Protein AF-A0A7Y3G1S8-F1 (afdb_monomer_lite)

Radius of gyration: 15.8 Å; chains: 1; bounding box: 42×34×42 Å

Foldseek 3Di:
DLVVVLLVLLLVLCVQCLPVVSVVVVQFQPPPDAAAWDWRAHPVQLQVPDFSDSNRARTWTWYDLPPRIGTFWGKHFDNDAPDDHDCRVPPLWDWDKDAQFWAAVVVGDTQDGQDPVSDGDPRTDTDGIGTTMWIATNDPPQPRRGDDDDPVVSVVVSPVVSVD

Sequence (164 aa):
SRADHLYEETVAALAKFEDPAVAASHGYDVEGMFGNDFHAGNESLKDDGRILDPHNPETLVYAMAGDRPVLLGAMFEMDEIGQAGPAVGGPLTVWHAHDHICLSLTPVGIAGLQGPFGSCPAGAINIPITNEMFHVWVLPGLEDPFGDIDEDWLDEYLTDIATR

Secondary structure (DSSP, 8-state):
-HHHHHHHHHHHHHGGGGSHHHHHHTT---TT--SS-EEEE-TTTTTSS-SS-TTS-SEEEEEEETTEEEEEEEEEE-SSTTPPPP-TTGGGS--B--EEEEEEETTEEEEEEPPTTSPPPTTEEEEEEPPPEEEEE--TT-S-TTSPPPHHHHHHHHHHHHH-

Structure (mmCIF, N/CA/C/O backbone):
data_AF-A0A7Y3G1S8-F1
#
_entry.id   AF-A0A7Y3G1S8-F1
#
loop_
_atom_site.group_PDB
_atom_site.id
_atom_site.type_symbol
_atom_site.label_atom_id
_atom_site.label_alt_id
_atom_site.label_comp_id
_atom_site.label_asym_id
_atom_site.label_entity_id
_atom_site.label_seq_id
_atom_site.pdbx_PDB_ins_code
_atom_site.Cartn_x
_atom_site.Cartn_y
_atom_site.Cartn_z
_atom_site.occupancy
_atom_site.B_iso_or_equiv
_atom_site.auth_seq_id
_atom_site.auth_comp_id
_atom_site.auth_asym_id
_atom_site.auth_atom_id
_atom_site.pdbx_PDB_model_num
ATOM 1 N N . SER A 1 1 ? -15.508 14.795 1.868 1.00 87.19 1 SER A N 1
ATOM 2 C CA . SER A 1 1 ? -14.930 15.171 0.559 1.00 87.19 1 SER A CA 1
ATOM 3 C C . SER A 1 1 ? -14.835 13.910 -0.307 1.00 87.19 1 SER A C 1
ATOM 5 O O . SER A 1 1 ? -15.262 12.862 0.162 1.00 87.19 1 SER A O 1
ATOM 7 N N . ARG A 1 2 ? -14.350 13.960 -1.562 1.00 90.38 2 ARG A N 1
ATOM 8 C CA . ARG A 1 2 ? -14.078 12.710 -2.309 1.00 90.38 2 ARG A CA 1
ATOM 9 C C . ARG A 1 2 ? -12.897 11.933 -1.714 1.00 90.38 2 ARG A C 1
ATOM 11 O O . ARG A 1 2 ? -12.935 10.713 -1.733 1.00 90.38 2 ARG A O 1
ATOM 18 N N . ALA A 1 3 ? -11.910 12.639 -1.157 1.00 91.75 3 ALA A N 1
ATOM 19 C CA . ALA A 1 3 ? -10.807 12.029 -0.421 1.00 91.75 3 ALA A CA 1
ATOM 20 C C . ALA A 1 3 ? -11.330 11.312 0.834 1.00 91.75 3 ALA A C 1
ATOM 22 O O . ALA A 1 3 ? -11.058 10.137 1.015 1.00 91.75 3 ALA A O 1
ATOM 23 N N . ASP A 1 4 ? -12.181 11.970 1.630 1.00 93.06 4 ASP A N 1
ATOM 24 C CA . ASP A 1 4 ? -12.738 11.360 2.849 1.00 93.06 4 ASP A CA 1
ATOM 25 C C . ASP A 1 4 ? -13.557 10.104 2.517 1.00 93.06 4 ASP A C 1
ATOM 27 O O . ASP A 1 4 ? -13.440 9.104 3.209 1.00 93.06 4 ASP A O 1
ATOM 31 N N . HIS A 1 5 ? -14.335 10.122 1.425 1.00 94.81 5 HIS A N 1
ATOM 32 C CA . HIS A 1 5 ? -15.074 8.936 0.981 1.00 94.81 5 HIS A CA 1
ATOM 33 C C . HIS A 1 5 ? -14.134 7.791 0.592 1.00 94.81 5 HIS A C 1
ATOM 35 O O . HIS A 1 5 ? -14.362 6.660 1.001 1.00 94.81 5 HIS A O 1
ATOM 41 N N . LEU A 1 6 ? -13.076 8.081 -0.174 1.00 95.50 6 LEU A N 1
ATOM 42 C CA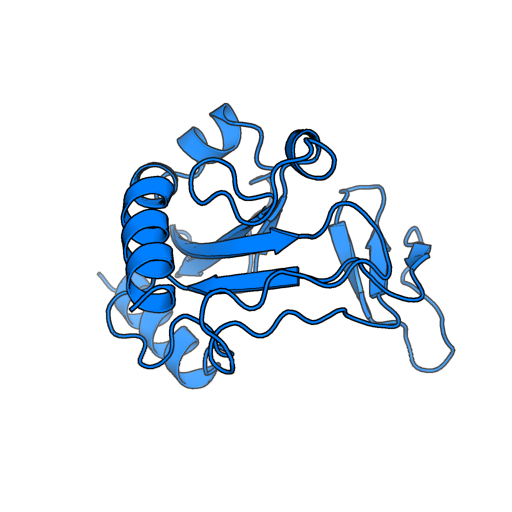 . LEU A 1 6 ? -12.059 7.092 -0.534 1.00 95.50 6 LEU A CA 1
ATOM 43 C C . LEU A 1 6 ? -11.403 6.488 0.715 1.00 95.50 6 LEU A C 1
ATOM 45 O O . LEU A 1 6 ? -11.266 5.272 0.804 1.00 95.50 6 LEU A O 1
ATOM 49 N N . TYR A 1 7 ? -11.034 7.323 1.686 1.00 96.44 7 TYR A N 1
ATOM 50 C CA . TYR A 1 7 ? -10.464 6.874 2.953 1.00 96.44 7 TYR A CA 1
ATOM 51 C C . TYR A 1 7 ? -11.438 5.985 3.736 1.00 96.44 7 TYR A C 1
ATOM 53 O O . TYR A 1 7 ? -11.087 4.867 4.095 1.00 96.44 7 TYR A O 1
ATOM 61 N N . GLU A 1 8 ? -12.674 6.442 3.956 1.00 97.31 8 GLU A N 1
ATOM 62 C CA . GLU A 1 8 ? -13.698 5.695 4.700 1.00 97.31 8 GLU A CA 1
ATOM 63 C C . GLU A 1 8 ? -14.012 4.339 4.048 1.00 97.31 8 GLU A C 1
ATOM 65 O O . GLU A 1 8 ? -14.133 3.324 4.737 1.00 97.31 8 GLU A O 1
ATOM 70 N N . GLU A 1 9 ? -14.111 4.312 2.718 1.00 98.06 9 GLU A N 1
ATOM 71 C CA . GLU A 1 9 ? -14.324 3.092 1.940 1.00 98.06 9 GLU A CA 1
ATOM 72 C C . GLU A 1 9 ? -13.124 2.143 2.043 1.00 98.06 9 GLU A C 1
ATOM 74 O O . GLU A 1 9 ? -13.312 0.944 2.243 1.00 98.06 9 GLU A O 1
ATOM 79 N N . THR A 1 10 ? -11.899 2.678 2.010 1.00 98.25 10 THR A N 1
ATOM 80 C CA . THR A 1 10 ? -10.666 1.897 2.190 1.00 98.25 10 THR A CA 1
ATOM 81 C C . THR A 1 10 ? -10.594 1.292 3.586 1.00 98.25 10 THR A C 1
ATOM 83 O O . THR A 1 10 ? -10.442 0.081 3.712 1.00 98.25 10 THR A O 1
ATOM 86 N N . VAL A 1 11 ? -10.816 2.077 4.642 1.00 98.50 11 VAL A N 1
ATOM 87 C CA . VAL A 1 11 ? -10.873 1.567 6.024 1.00 98.50 11 VAL A CA 1
ATOM 88 C C . VAL A 1 11 ? -11.879 0.415 6.140 1.00 98.50 11 VAL A C 1
ATOM 90 O O . VAL A 1 11 ? -11.562 -0.642 6.686 1.00 98.50 11 VAL A O 1
ATOM 93 N N . ALA A 1 12 ? -13.086 0.584 5.593 1.00 98.56 12 ALA A N 1
ATOM 94 C CA . ALA A 1 12 ? -14.126 -0.438 5.662 1.00 98.56 12 ALA A CA 1
ATOM 95 C C . ALA A 1 12 ? -13.783 -1.704 4.855 1.00 98.56 12 ALA A C 1
ATOM 97 O O . ALA A 1 12 ? -14.037 -2.819 5.318 1.00 98.56 12 ALA A O 1
ATOM 98 N N . ALA A 1 13 ? -13.226 -1.548 3.653 1.00 98.56 13 ALA A N 1
ATOM 99 C CA . ALA A 1 13 ? -12.895 -2.659 2.769 1.00 98.56 13 ALA A CA 1
ATOM 100 C C . ALA A 1 13 ? -11.701 -3.481 3.275 1.00 98.56 13 ALA A C 1
ATOM 102 O O . ALA A 1 13 ? -11.709 -4.714 3.159 1.00 98.56 13 ALA A O 1
ATOM 103 N N . LEU A 1 14 ? -10.711 -2.809 3.869 1.00 98.62 14 LEU A N 1
ATOM 104 C CA . LEU A 1 14 ? -9.475 -3.420 4.343 1.00 98.62 14 LEU A CA 1
ATOM 105 C C . LEU A 1 14 ? -9.602 -4.115 5.701 1.00 98.62 14 LEU A C 1
ATOM 107 O O . LEU A 1 14 ? -8.803 -4.999 5.984 1.00 98.62 14 LEU A O 1
ATOM 111 N N . ALA A 1 15 ? -10.617 -3.803 6.513 1.00 98.44 15 ALA A N 1
ATOM 112 C CA . ALA A 1 15 ? -10.766 -4.342 7.872 1.00 98.44 15 ALA A CA 1
ATOM 113 C C . ALA A 1 15 ? -10.663 -5.882 7.965 1.00 98.44 15 ALA A C 1
ATOM 115 O O . ALA A 1 15 ? -10.137 -6.429 8.929 1.00 98.44 15 ALA A O 1
ATOM 116 N N . LYS A 1 16 ? -11.131 -6.616 6.947 1.00 98.31 16 LYS A N 1
ATOM 117 C CA . LYS A 1 16 ? -11.028 -8.089 6.908 1.00 98.31 16 LYS A CA 1
ATOM 118 C C . LYS A 1 16 ? -9.591 -8.604 6.738 1.00 98.31 16 LYS A C 1
ATOM 120 O O . LYS A 1 16 ? -9.328 -9.757 7.059 1.00 98.31 16 LYS A O 1
ATOM 125 N N . PHE A 1 17 ? -8.697 -7.781 6.197 1.00 98.62 17 PHE A N 1
ATOM 126 C CA . PHE A 1 17 ? -7.302 -8.112 5.921 1.00 98.62 17 PHE A CA 1
ATOM 127 C C . PHE A 1 17 ? -6.374 -7.810 7.103 1.00 98.62 17 PHE A C 1
ATOM 129 O O . PHE A 1 17 ? -5.177 -8.067 7.009 1.00 98.62 17 PHE A O 1
ATOM 136 N N . GLU A 1 18 ? -6.904 -7.342 8.240 1.00 97.75 18 GLU A N 1
ATOM 137 C CA . GLU A 1 18 ? -6.159 -7.344 9.507 1.00 97.75 18 GLU A CA 1
ATOM 138 C C . GLU A 1 18 ? -5.640 -8.751 9.858 1.00 97.75 18 GLU A C 1
ATOM 140 O O . GLU A 1 18 ? -4.593 -8.878 10.484 1.00 97.75 18 GLU A O 1
ATOM 145 N N . ASP A 1 19 ? -6.340 -9.805 9.418 1.00 98.12 19 ASP A N 1
ATOM 146 C CA . ASP A 1 19 ? -5.855 -11.185 9.438 1.00 98.12 19 ASP A CA 1
ATOM 147 C C . ASP A 1 19 ? -5.137 -11.522 8.111 1.00 98.12 19 ASP A C 1
ATOM 149 O O . ASP A 1 19 ? -5.798 -11.673 7.073 1.00 98.12 19 ASP A O 1
ATOM 153 N N . PRO A 1 20 ? -3.801 -11.712 8.105 1.00 98.00 20 PRO A N 1
ATOM 154 C CA . PRO A 1 20 ? -3.069 -12.050 6.887 1.00 98.00 20 PRO A CA 1
ATOM 155 C C . PRO A 1 20 ? -3.481 -13.386 6.267 1.00 98.00 20 PRO A C 1
ATOM 157 O O . PRO A 1 20 ? -3.280 -13.584 5.072 1.00 98.00 20 PRO A O 1
ATOM 160 N N . ALA A 1 21 ? -4.091 -14.308 7.023 1.00 98.31 21 ALA A N 1
ATOM 161 C CA . ALA A 1 21 ? -4.623 -15.539 6.441 1.00 98.31 21 ALA A CA 1
ATOM 162 C C . ALA A 1 21 ? -5.817 -15.254 5.513 1.00 98.31 21 ALA A C 1
ATOM 164 O O . ALA A 1 21 ? -5.987 -15.928 4.492 1.00 98.31 21 ALA A O 1
ATOM 165 N N . VAL A 1 22 ? -6.619 -14.228 5.824 1.00 98.62 22 VAL A N 1
ATOM 166 C CA . VAL A 1 22 ? -7.687 -13.751 4.935 1.00 98.62 22 VAL A CA 1
ATOM 167 C C . VAL A 1 22 ? -7.072 -13.115 3.694 1.00 98.62 22 VAL A C 1
ATOM 169 O O . VAL A 1 22 ? -7.493 -13.449 2.587 1.00 98.62 22 VAL A O 1
ATOM 172 N N . ALA A 1 23 ? -6.042 -12.279 3.844 1.00 98.50 23 ALA A N 1
ATOM 173 C CA . ALA A 1 23 ? -5.325 -11.702 2.705 1.00 98.50 23 ALA A CA 1
ATOM 174 C C . ALA A 1 23 ? -4.733 -12.789 1.787 1.00 98.50 23 ALA A C 1
ATOM 176 O O . ALA A 1 23 ? -5.011 -12.801 0.587 1.00 98.50 23 ALA A O 1
ATOM 177 N N . ALA A 1 24 ? -4.049 -13.788 2.350 1.00 98.31 24 ALA A N 1
ATOM 178 C CA . ALA A 1 24 ? -3.533 -14.936 1.604 1.00 98.31 24 ALA A CA 1
ATOM 179 C C . ALA A 1 24 ? -4.637 -15.682 0.838 1.00 98.31 24 ALA A C 1
ATOM 181 O O . ALA A 1 24 ? -4.475 -16.034 -0.330 1.00 98.31 24 ALA A O 1
ATOM 182 N N . SER A 1 25 ? -5.803 -15.889 1.465 1.00 98.31 25 SER A N 1
ATOM 183 C CA . SER A 1 25 ? -6.948 -16.549 0.817 1.00 98.31 25 SER A CA 1
ATOM 184 C C . SER A 1 25 ? -7.545 -15.746 -0.348 1.00 98.31 25 SER A C 1
ATOM 186 O O . SER A 1 25 ? -8.231 -16.314 -1.198 1.00 98.31 25 SER A O 1
ATOM 188 N N . HIS A 1 26 ? -7.265 -14.442 -0.394 1.00 98.00 26 HIS A N 1
ATOM 189 C CA . HIS A 1 26 ? -7.628 -13.522 -1.469 1.00 98.00 26 HIS A CA 1
ATOM 190 C C . HIS A 1 26 ? -6.513 -13.333 -2.515 1.00 98.00 26 HIS A C 1
ATOM 192 O O . HIS A 1 26 ? -6.727 -12.613 -3.488 1.00 98.00 26 HIS A O 1
ATOM 198 N N . GLY A 1 27 ? -5.366 -14.007 -2.367 1.00 96.94 27 GLY A N 1
ATOM 199 C CA . GLY A 1 27 ? -4.282 -14.003 -3.354 1.00 96.94 27 GLY A CA 1
ATOM 200 C C . GLY A 1 27 ? -3.156 -13.002 -3.096 1.00 96.94 27 GLY A C 1
ATOM 201 O O . GLY A 1 27 ? -2.290 -12.867 -3.955 1.00 96.94 27 GLY A O 1
ATOM 202 N N . TYR A 1 28 ? -3.144 -12.324 -1.945 1.00 97.62 28 TYR A N 1
ATOM 203 C CA . TYR A 1 28 ? -2.019 -11.475 -1.545 1.00 97.62 28 TYR A CA 1
ATOM 204 C C . TYR A 1 28 ? -0.834 -12.323 -1.063 1.00 97.62 28 TYR A C 1
ATOM 206 O O . TYR A 1 28 ? -1.021 -13.262 -0.283 1.00 97.62 28 TYR A O 1
ATOM 214 N N . ASP A 1 29 ? 0.380 -11.980 -1.496 1.00 95.38 29 ASP A N 1
ATOM 215 C CA . ASP A 1 29 ? 1.610 -12.629 -1.032 1.00 95.38 29 ASP A CA 1
ATOM 216 C C . ASP A 1 29 ? 2.017 -12.097 0.347 1.00 95.38 29 ASP A C 1
ATOM 218 O O . ASP A 1 29 ? 2.592 -11.022 0.481 1.00 95.38 29 ASP A O 1
ATOM 222 N N . VAL A 1 30 ? 1.682 -12.851 1.392 1.00 95.81 30 VAL A N 1
ATOM 223 C CA . VAL A 1 30 ? 2.007 -12.519 2.790 1.00 95.81 30 VAL A CA 1
ATOM 224 C C . VAL A 1 30 ? 3.161 -13.362 3.341 1.00 95.81 30 VAL A C 1
ATOM 226 O O . VAL A 1 30 ? 3.438 -13.327 4.544 1.00 95.81 30 VAL A O 1
ATOM 229 N N . GLU A 1 31 ? 3.809 -14.179 2.504 1.00 92.06 31 GLU A N 1
ATOM 230 C CA . GLU A 1 31 ? 4.873 -15.063 2.966 1.00 92.06 31 GLU A CA 1
ATOM 231 C C . GLU A 1 31 ? 6.132 -14.276 3.341 1.00 92.06 31 GLU A C 1
ATOM 233 O O . GLU A 1 31 ? 6.557 -13.341 2.670 1.00 92.06 31 GLU A O 1
ATOM 238 N N . GLY A 1 32 ? 6.769 -14.682 4.440 1.00 89.31 32 GLY A N 1
ATOM 239 C CA . GLY A 1 32 ? 8.043 -14.101 4.853 1.00 89.31 32 GLY A CA 1
ATOM 240 C C . GLY A 1 32 ? 7.962 -12.663 5.362 1.00 89.31 32 GLY A C 1
ATOM 241 O O . GLY A 1 32 ? 9.009 -12.041 5.433 1.00 89.31 32 GLY A O 1
ATOM 242 N N . MET A 1 33 ? 6.783 -12.156 5.737 1.00 91.38 33 MET A N 1
ATOM 243 C CA . MET A 1 33 ? 6.585 -10.800 6.267 1.00 91.38 33 MET A CA 1
ATOM 244 C C . MET A 1 33 ? 7.604 -10.409 7.355 1.00 91.38 33 MET A C 1
ATOM 246 O O . MET A 1 33 ? 7.796 -11.128 8.340 1.00 91.38 33 MET A O 1
ATOM 250 N N . PHE A 1 34 ? 8.255 -9.254 7.177 1.00 89.12 34 PHE A N 1
ATOM 251 C CA . PHE A 1 34 ? 9.226 -8.676 8.111 1.00 89.12 34 PHE A CA 1
ATOM 252 C C . PHE A 1 34 ? 9.292 -7.148 7.972 1.00 89.12 34 PHE A C 1
ATOM 254 O O . PHE A 1 34 ? 8.925 -6.601 6.936 1.00 89.12 34 PHE A O 1
ATOM 261 N N . GLY A 1 35 ? 9.828 -6.464 8.988 1.00 90.38 35 GLY A N 1
ATOM 262 C CA . GLY A 1 35 ? 10.023 -5.009 8.951 1.00 90.38 35 GLY A CA 1
ATOM 263 C C . GLY A 1 35 ? 8.728 -4.218 9.142 1.00 90.38 35 GLY A C 1
ATOM 264 O O . GLY A 1 35 ? 7.753 -4.747 9.671 1.00 90.38 35 GLY A O 1
ATOM 265 N N . ASN A 1 36 ? 8.740 -2.945 8.753 1.00 91.44 36 ASN A N 1
ATOM 266 C CA . ASN A 1 36 ? 7.638 -1.994 8.932 1.00 91.44 36 ASN A CA 1
ATOM 267 C C . ASN A 1 36 ? 7.024 -1.495 7.608 1.00 91.44 36 ASN A C 1
ATOM 269 O O . ASN A 1 36 ? 6.209 -0.583 7.644 1.00 91.44 36 ASN A O 1
ATOM 273 N N . ASP A 1 37 ? 7.393 -2.099 6.474 1.00 88.38 37 ASP A N 1
ATOM 274 C CA . ASP A 1 37 ? 6.965 -1.682 5.130 1.00 88.38 37 ASP A CA 1
ATOM 275 C C . ASP A 1 37 ? 6.808 -2.882 4.167 1.00 88.38 37 ASP A C 1
ATOM 277 O O . ASP A 1 37 ? 7.317 -2.932 3.043 1.00 88.38 37 ASP A O 1
ATOM 281 N N . PHE A 1 38 ? 6.171 -3.948 4.648 1.00 92.00 38 PHE A N 1
ATOM 282 C CA . PHE A 1 38 ? 5.993 -5.165 3.867 1.00 92.00 38 PHE A CA 1
ATOM 283 C C . PHE A 1 38 ? 4.829 -5.023 2.882 1.00 92.00 38 PHE A C 1
ATOM 285 O O . PHE A 1 38 ? 3.662 -4.995 3.275 1.00 92.00 38 PHE A O 1
ATOM 292 N N . HIS A 1 39 ? 5.158 -5.001 1.595 1.00 93.00 39 HIS A N 1
ATOM 293 C CA . HIS A 1 39 ? 4.205 -4.913 0.496 1.00 93.00 39 HIS A CA 1
ATOM 294 C C . HIS A 1 39 ? 3.740 -6.308 0.061 1.00 93.00 39 HIS A C 1
ATOM 296 O O . HIS A 1 39 ? 4.424 -7.007 -0.688 1.00 93.00 39 HIS A O 1
ATOM 302 N N . ALA A 1 40 ? 2.558 -6.703 0.524 1.00 95.06 40 ALA A N 1
ATOM 303 C CA . ALA A 1 40 ? 1.892 -7.934 0.127 1.00 95.06 40 ALA A CA 1
ATOM 304 C C . ALA A 1 40 ? 1.117 -7.706 -1.177 1.00 95.06 40 ALA A C 1
ATOM 306 O O . ALA A 1 40 ? -0.043 -7.290 -1.157 1.00 95.06 40 ALA A O 1
ATOM 307 N N . GLY A 1 41 ? 1.774 -7.931 -2.315 1.00 94.06 41 GLY A N 1
ATOM 308 C CA . GLY A 1 41 ? 1.190 -7.727 -3.643 1.00 94.06 41 GLY A CA 1
ATOM 309 C C . GLY A 1 41 ? 0.226 -8.840 -4.065 1.00 94.06 41 GLY A C 1
ATOM 310 O O . GLY A 1 41 ? 0.354 -9.990 -3.640 1.00 94.06 41 GLY A O 1
ATOM 311 N N . ASN A 1 42 ? -0.723 -8.509 -4.940 1.00 95.25 42 ASN A N 1
ATOM 312 C CA . ASN A 1 42 ? -1.593 -9.462 -5.624 1.00 95.25 42 ASN A CA 1
ATOM 313 C C . ASN A 1 42 ? -1.470 -9.295 -7.143 1.00 95.25 42 ASN A C 1
ATOM 315 O O . ASN A 1 42 ? -2.124 -8.459 -7.763 1.00 95.25 42 ASN A O 1
ATOM 319 N N . GLU A 1 43 ? -0.652 -10.148 -7.760 1.00 89.56 43 GLU A N 1
ATOM 320 C CA . GLU A 1 43 ? -0.369 -10.103 -9.202 1.00 89.56 43 GLU A CA 1
ATOM 321 C C . GLU A 1 43 ? -1.620 -10.248 -10.082 1.00 89.56 43 GLU A C 1
ATOM 323 O O . GLU A 1 43 ? -1.614 -9.819 -11.230 1.00 89.56 43 GLU A O 1
ATOM 328 N N . SER A 1 44 ? -2.704 -10.845 -9.572 1.00 92.31 44 SER A N 1
ATOM 329 C CA . SER A 1 44 ? -3.940 -10.986 -10.353 1.00 92.31 44 SER A CA 1
ATOM 330 C C . SER A 1 44 ? -4.748 -9.692 -10.480 1.00 92.31 44 SER A C 1
ATOM 332 O O . SER A 1 44 ? -5.641 -9.642 -11.325 1.00 92.31 44 SER A O 1
ATOM 334 N N . LEU A 1 45 ? -4.440 -8.679 -9.661 1.00 94.94 45 LEU A N 1
ATOM 335 C CA . LEU A 1 45 ? -5.143 -7.394 -9.626 1.00 94.94 45 LEU A CA 1
ATOM 336 C C . LEU A 1 45 ? -4.414 -6.295 -10.414 1.00 94.94 45 LEU A C 1
ATOM 338 O O . LEU A 1 45 ? -5.070 -5.408 -10.937 1.00 94.94 45 LEU A O 1
ATOM 342 N N . LYS A 1 46 ? -3.090 -6.404 -10.596 1.00 87.94 46 LYS A N 1
ATOM 343 C CA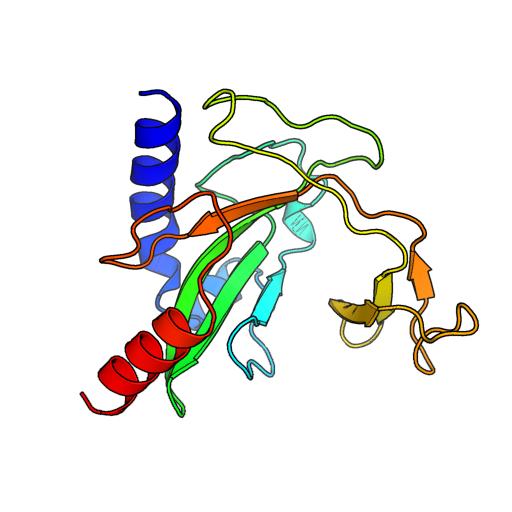 . LYS A 1 46 ? -2.248 -5.364 -11.225 1.00 87.94 46 LYS A CA 1
ATOM 344 C C . LYS A 1 46 ? -2.654 -4.923 -12.636 1.00 87.94 46 LYS A C 1
ATOM 346 O O . LYS A 1 46 ? -2.370 -3.796 -13.005 1.00 87.94 46 LYS A O 1
ATOM 351 N N . ASP A 1 47 ? -3.279 -5.810 -13.411 1.00 86.94 47 ASP A N 1
ATOM 352 C CA . ASP A 1 47 ? -3.710 -5.552 -14.795 1.00 86.94 47 ASP A CA 1
ATOM 353 C C . ASP A 1 47 ? -5.213 -5.853 -14.981 1.00 86.94 47 ASP A C 1
ATOM 355 O O . ASP A 1 47 ? -5.662 -6.295 -16.048 1.00 86.94 47 ASP A O 1
ATOM 359 N N . ASP A 1 48 ? -6.014 -5.718 -13.919 1.00 92.31 48 ASP A N 1
ATOM 360 C CA . ASP A 1 48 ? -7.422 -6.131 -13.924 1.00 92.31 48 ASP A CA 1
ATOM 361 C C . ASP A 1 48 ? -8.395 -5.054 -14.454 1.00 92.31 48 ASP A C 1
ATOM 363 O O . ASP A 1 48 ? -9.604 -5.308 -14.593 1.00 92.31 48 ASP A O 1
ATOM 367 N N . GLY A 1 49 ? -7.860 -3.872 -14.786 1.00 93.06 49 GLY A N 1
ATOM 368 C CA . GLY A 1 49 ? -8.576 -2.720 -15.325 1.00 93.06 49 GLY A CA 1
ATOM 369 C C . GLY A 1 49 ? -9.342 -1.899 -14.285 1.00 93.06 49 GLY A C 1
ATOM 370 O O . GLY A 1 49 ? -10.106 -1.000 -14.664 1.00 93.06 49 GLY A O 1
ATOM 371 N N . ARG A 1 50 ? -9.213 -2.212 -12.991 1.00 95.00 50 ARG A N 1
ATOM 372 C CA . ARG A 1 50 ? -9.765 -1.424 -11.889 1.00 95.00 50 ARG A CA 1
ATOM 373 C C . ARG A 1 50 ? -8.687 -0.475 -11.398 1.00 95.00 50 ARG A C 1
ATOM 375 O O . ARG A 1 50 ? -7.635 -0.883 -10.950 1.00 95.00 50 ARG A O 1
ATOM 382 N N . ILE A 1 51 ? -8.991 0.814 -11.437 1.00 94.06 51 ILE A N 1
ATOM 383 C CA . ILE A 1 51 ? -8.098 1.839 -10.906 1.00 94.06 51 ILE A CA 1
ATOM 384 C C . ILE A 1 51 ? -8.705 2.382 -9.625 1.00 94.06 51 ILE A C 1
ATOM 386 O O . ILE A 1 51 ? -9.841 2.869 -9.650 1.00 94.06 51 ILE A O 1
ATOM 390 N N . LEU A 1 52 ? -7.918 2.363 -8.545 1.00 94.69 52 LEU A N 1
ATOM 391 C CA . LEU A 1 52 ? -8.297 2.919 -7.246 1.00 94.69 52 LEU A CA 1
ATOM 392 C C . LEU A 1 52 ? -9.604 2.295 -6.716 1.00 94.69 52 LEU A C 1
ATOM 394 O O . LEU A 1 52 ? -10.547 3.016 -6.387 1.00 94.69 52 LEU A O 1
ATOM 398 N N . ASP A 1 53 ? -9.676 0.958 -6.687 1.00 97.06 53 ASP A N 1
ATOM 399 C CA . ASP A 1 53 ? -10.792 0.191 -6.112 1.00 97.06 53 ASP A CA 1
ATOM 400 C C . ASP A 1 53 ? -10.451 -0.283 -4.687 1.00 97.06 53 ASP A C 1
ATOM 402 O O . ASP A 1 53 ? -9.745 -1.282 -4.529 1.00 97.06 53 ASP A O 1
ATOM 406 N N . PRO A 1 54 ? -10.988 0.354 -3.628 1.00 97.50 54 PRO A N 1
ATOM 407 C CA . PRO A 1 54 ? -10.690 -0.026 -2.247 1.00 97.50 54 PRO A CA 1
ATOM 408 C C . PRO A 1 54 ? -11.036 -1.475 -1.887 1.00 97.50 54 PRO A C 1
ATOM 410 O O . PRO A 1 54 ? -10.509 -2.010 -0.913 1.00 97.50 54 PRO A O 1
ATOM 413 N N . HIS A 1 55 ? -11.925 -2.126 -2.644 1.00 97.81 55 HIS A N 1
ATOM 414 C CA . HIS A 1 55 ? -12.304 -3.516 -2.401 1.00 97.81 55 HIS A CA 1
ATOM 415 C C . HIS A 1 55 ? -11.315 -4.537 -2.965 1.00 97.81 55 HIS A C 1
ATOM 417 O O . HIS A 1 55 ? -11.346 -5.693 -2.523 1.00 97.81 55 HIS A O 1
ATOM 423 N N . ASN A 1 56 ? -10.471 -4.127 -3.912 1.00 97.06 56 ASN A N 1
ATOM 424 C CA . ASN A 1 56 ? -9.494 -4.971 -4.591 1.00 97.06 56 ASN A CA 1
ATOM 425 C C . ASN A 1 56 ? -8.193 -4.182 -4.836 1.00 97.06 56 ASN A C 1
ATOM 427 O O . ASN A 1 56 ? -7.818 -4.025 -5.990 1.00 97.06 56 ASN A O 1
ATOM 431 N N . PRO A 1 57 ? -7.513 -3.666 -3.795 1.00 97.75 57 PRO A N 1
ATOM 432 C CA . PRO A 1 57 ? -6.246 -2.970 -3.998 1.00 97.75 57 PRO A CA 1
ATOM 433 C C . PRO A 1 57 ? -5.183 -3.927 -4.539 1.00 97.75 57 PRO A C 1
ATOM 435 O O . PRO A 1 57 ? -5.145 -5.096 -4.138 1.00 97.75 57 PRO A O 1
ATOM 438 N N . GLU A 1 58 ? -4.277 -3.420 -5.370 1.00 96.94 58 GLU A N 1
ATOM 439 C CA . GLU A 1 58 ? -3.204 -4.219 -5.970 1.00 96.94 58 GLU A CA 1
ATOM 440 C C . GLU A 1 58 ? -2.224 -4.733 -4.908 1.00 96.94 58 GLU A C 1
ATOM 442 O O . GLU A 1 58 ? -1.739 -5.864 -5.004 1.00 96.94 58 GLU A O 1
ATOM 447 N N . THR A 1 59 ? -1.987 -3.944 -3.855 1.00 97.00 59 THR A N 1
ATOM 448 C CA . THR A 1 59 ? -1.057 -4.287 -2.778 1.00 97.00 59 THR A CA 1
ATOM 449 C C . THR A 1 59 ? -1.600 -3.879 -1.406 1.00 97.00 59 THR A C 1
ATOM 451 O O . THR A 1 59 ? -2.089 -2.767 -1.209 1.00 97.00 59 THR A O 1
ATOM 454 N N . LEU A 1 60 ? -1.486 -4.777 -0.425 1.00 98.56 60 LEU A N 1
ATOM 455 C CA . LEU A 1 60 ? -1.677 -4.466 0.996 1.00 98.56 60 LEU A CA 1
ATOM 456 C C . LEU A 1 60 ? -0.322 -4.169 1.636 1.00 98.56 60 LEU A C 1
ATOM 458 O O . LEU A 1 60 ? 0.664 -4.823 1.305 1.00 98.56 60 LEU A O 1
ATOM 462 N N . VAL A 1 61 ? -0.270 -3.235 2.584 1.00 97.62 61 VAL A N 1
ATOM 463 C CA . VAL A 1 61 ? 0.978 -2.889 3.280 1.00 97.62 61 VAL A CA 1
ATOM 464 C C . VAL A 1 61 ? 0.872 -3.259 4.753 1.00 97.62 61 VAL A C 1
ATOM 466 O O . VAL A 1 61 ? -0.066 -2.846 5.439 1.00 97.62 61 VAL A O 1
ATOM 469 N N . TYR A 1 62 ? 1.835 -4.036 5.241 1.00 97.88 62 TYR A N 1
ATOM 470 C CA . TYR A 1 62 ? 1.907 -4.511 6.619 1.00 97.88 62 TYR A CA 1
ATOM 471 C C . TYR A 1 62 ? 3.207 -4.094 7.308 1.00 97.88 62 TYR A C 1
ATOM 473 O O . TYR A 1 62 ? 4.257 -3.975 6.684 1.00 97.88 62 TYR A O 1
ATOM 481 N N . ALA A 1 63 ? 3.154 -3.990 8.631 1.00 96.44 63 ALA A N 1
ATOM 482 C CA . ALA A 1 63 ? 4.321 -3.951 9.502 1.00 96.44 63 ALA A CA 1
ATOM 483 C C . ALA A 1 63 ? 4.287 -5.091 10.518 1.00 96.44 63 ALA A C 1
ATOM 485 O O . ALA A 1 63 ? 3.227 -5.609 10.859 1.00 96.44 63 ALA A O 1
ATOM 486 N N . MET A 1 64 ? 5.447 -5.427 11.072 1.00 96.06 64 MET A N 1
ATOM 487 C CA . MET A 1 64 ? 5.587 -6.363 12.180 1.00 96.06 64 MET A CA 1
ATOM 488 C C . MET A 1 64 ? 5.794 -5.610 13.499 1.00 96.06 64 MET A C 1
ATOM 490 O O . MET A 1 64 ? 6.879 -5.107 13.786 1.00 96.06 64 MET A O 1
ATOM 494 N N . ALA A 1 65 ? 4.765 -5.586 14.347 1.00 95.94 65 ALA A N 1
ATOM 495 C CA . ALA A 1 65 ? 4.857 -5.170 15.745 1.00 95.94 65 ALA A CA 1
ATOM 496 C C . ALA A 1 65 ? 5.344 -6.354 16.602 1.00 95.94 65 ALA A C 1
ATOM 498 O O . ALA A 1 65 ? 4.559 -7.094 17.203 1.00 95.94 65 ALA A O 1
ATOM 499 N N . GLY A 1 66 ? 6.661 -6.576 16.619 1.00 91.75 66 GLY A N 1
ATOM 500 C CA . GLY A 1 66 ? 7.244 -7.798 17.176 1.00 91.75 66 GLY A CA 1
ATOM 501 C C . GLY A 1 66 ? 6.985 -8.990 16.253 1.00 91.75 66 GLY A C 1
ATOM 502 O O . GLY A 1 66 ? 7.470 -9.011 15.127 1.00 91.75 66 GLY A O 1
ATOM 503 N N . ASP A 1 67 ? 6.230 -9.985 16.718 1.00 91.50 67 ASP A N 1
ATOM 504 C CA . ASP A 1 67 ? 5.778 -11.133 15.917 1.00 91.50 67 ASP A CA 1
ATOM 505 C C . ASP A 1 67 ? 4.343 -10.974 15.387 1.00 91.50 67 ASP A C 1
ATOM 507 O O . ASP A 1 67 ? 3.819 -11.881 14.735 1.00 91.50 67 ASP A O 1
ATOM 511 N N . ARG A 1 68 ? 3.708 -9.822 15.641 1.00 94.56 68 ARG A N 1
ATOM 512 C CA . ARG A 1 68 ? 2.338 -9.540 15.215 1.00 94.56 68 ARG A CA 1
ATOM 513 C C . ARG A 1 68 ? 2.303 -8.693 13.943 1.00 94.56 68 ARG A C 1
ATOM 515 O O . ARG A 1 68 ? 2.819 -7.577 13.967 1.00 94.56 68 ARG A O 1
ATOM 522 N N . PRO A 1 69 ? 1.657 -9.171 12.871 1.00 96.94 69 PRO A N 1
ATOM 523 C CA . PRO A 1 69 ? 1.401 -8.362 11.691 1.00 96.94 69 PRO A CA 1
ATOM 524 C C . PRO A 1 69 ? 0.354 -7.283 11.999 1.00 96.94 69 PRO A C 1
ATOM 526 O O . PRO A 1 69 ? -0.636 -7.537 12.686 1.00 96.94 69 PRO A O 1
ATOM 529 N N . VAL A 1 70 ? 0.576 -6.081 11.480 1.00 98.12 70 VAL A N 1
ATOM 530 C CA . VAL A 1 70 ? -0.302 -4.912 11.587 1.00 98.12 70 VAL A CA 1
ATOM 531 C C . VAL A 1 70 ? -0.553 -4.400 10.177 1.00 98.12 70 VAL A C 1
ATOM 533 O O . VAL A 1 70 ? 0.396 -4.080 9.466 1.00 98.12 70 VAL A O 1
ATOM 536 N N . LEU A 1 71 ? -1.819 -4.330 9.766 1.00 98.56 71 LEU A N 1
ATOM 537 C CA . LEU A 1 71 ? -2.197 -3.756 8.477 1.00 98.56 71 LEU A CA 1
ATOM 538 C C . LEU A 1 71 ? -2.072 -2.229 8.543 1.00 98.56 71 LEU A C 1
ATOM 540 O O . LEU A 1 71 ? -2.763 -1.586 9.332 1.00 98.56 71 LEU A O 1
ATOM 544 N N . LEU A 1 72 ? -1.199 -1.659 7.715 1.00 98.44 72 LEU A N 1
ATOM 545 C CA . LEU A 1 72 ? -0.980 -0.214 7.645 1.00 98.44 72 LEU A CA 1
ATOM 546 C C . LEU A 1 72 ? -1.945 0.461 6.673 1.00 98.44 72 LEU A C 1
ATOM 548 O O . LEU A 1 72 ? -2.415 1.569 6.929 1.00 98.44 72 LEU A O 1
ATOM 552 N N . GLY A 1 73 ? -2.236 -0.192 5.549 1.00 98.38 73 GLY A N 1
ATOM 553 C CA . GLY A 1 73 ? -2.997 0.405 4.459 1.00 98.38 73 GLY A CA 1
ATOM 554 C C .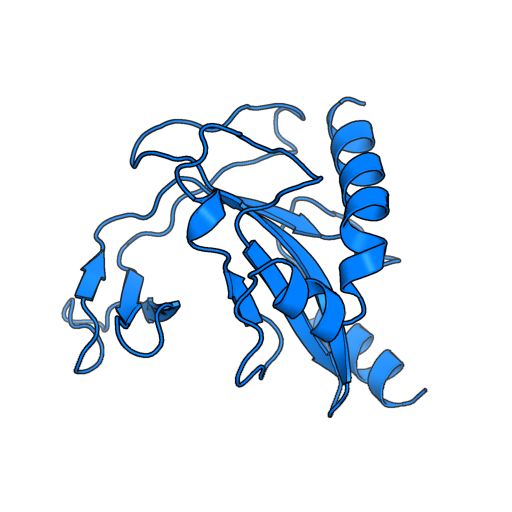 GLY A 1 73 ? -2.962 -0.419 3.183 1.00 98.38 73 GLY A C 1
ATOM 555 O O . GLY A 1 73 ? -2.687 -1.622 3.199 1.00 98.38 73 GLY A O 1
ATOM 556 N N . ALA A 1 74 ? -3.246 0.258 2.079 1.00 98.31 74 ALA A N 1
ATOM 557 C CA . ALA A 1 74 ? -3.140 -0.286 0.736 1.00 98.31 74 ALA A CA 1
ATOM 558 C C . ALA A 1 74 ? -2.361 0.664 -0.173 1.00 98.31 74 ALA A C 1
ATOM 560 O O . ALA A 1 74 ? -2.407 1.885 -0.003 1.00 98.31 74 ALA A O 1
ATOM 561 N N . MET A 1 75 ? -1.696 0.075 -1.158 1.00 96.31 75 MET A N 1
ATOM 562 C CA . MET A 1 75 ? -1.118 0.767 -2.296 1.00 96.31 75 MET A CA 1
ATOM 563 C C . MET A 1 75 ? -1.924 0.390 -3.537 1.00 96.31 75 MET A C 1
ATOM 565 O O . MET A 1 75 ? -2.108 -0.793 -3.834 1.00 96.31 75 MET A O 1
ATOM 569 N N . PHE A 1 76 ? -2.400 1.413 -4.237 1.00 95.81 76 PHE A N 1
ATOM 570 C CA . PHE A 1 76 ? -3.037 1.290 -5.538 1.00 95.81 76 PHE A CA 1
ATOM 571 C C . PHE A 1 76 ? -2.014 1.572 -6.625 1.00 95.81 76 PHE A C 1
ATOM 573 O O . PHE A 1 76 ? -1.203 2.484 -6.466 1.00 95.81 76 PHE A O 1
ATOM 580 N N . GLU A 1 77 ? -2.072 0.840 -7.727 1.00 93.38 77 GLU A N 1
ATOM 581 C CA . GLU A 1 77 ? -1.145 0.983 -8.850 1.00 93.38 77 GLU A CA 1
ATOM 582 C C . GLU A 1 77 ? -1.922 1.215 -10.150 1.00 93.38 77 GLU A C 1
ATOM 584 O O . GLU A 1 77 ? -3.033 0.727 -10.336 1.00 93.38 77 GLU A O 1
ATOM 589 N N . MET A 1 78 ? -1.356 2.005 -11.058 1.00 94.62 78 MET A N 1
ATOM 590 C CA . MET A 1 78 ? -1.879 2.125 -12.418 1.00 94.62 78 MET A CA 1
ATOM 591 C C . MET A 1 78 ? -1.493 0.895 -13.246 1.00 94.62 78 MET A C 1
ATOM 593 O O . MET A 1 78 ? -0.375 0.416 -13.104 1.00 94.62 78 MET A O 1
ATOM 597 N N . ASP A 1 79 ? -2.344 0.460 -14.178 1.00 89.19 79 ASP A N 1
ATOM 598 C CA . ASP A 1 79 ? -2.060 -0.689 -15.064 1.00 89.19 79 ASP A CA 1
ATOM 599 C C . ASP A 1 79 ? -0.808 -0.477 -15.943 1.00 89.19 79 ASP A C 1
ATOM 601 O O . ASP A 1 79 ? -0.027 -1.394 -16.198 1.00 89.19 79 ASP A O 1
ATOM 605 N N . GLU A 1 80 ? -0.576 0.755 -16.418 1.00 86.56 80 GLU A N 1
ATOM 606 C CA . GLU A 1 80 ? 0.495 1.047 -17.379 1.00 86.56 80 GLU A CA 1
ATOM 607 C C . GLU A 1 80 ? 1.488 2.122 -16.907 1.00 86.56 80 GLU A C 1
ATOM 609 O O . GLU A 1 80 ? 1.133 3.177 -16.371 1.00 86.56 80 GLU A O 1
ATOM 614 N N . ILE A 1 81 ? 2.772 1.905 -17.218 1.00 85.50 81 ILE A N 1
ATOM 615 C CA . ILE A 1 81 ? 3.827 2.910 -17.042 1.00 85.50 81 ILE A CA 1
ATOM 616 C C . ILE A 1 81 ? 3.499 4.166 -17.861 1.00 85.50 81 ILE A C 1
ATOM 618 O O . ILE A 1 81 ? 3.294 4.111 -19.074 1.00 85.50 81 ILE A O 1
ATOM 622 N N . GLY A 1 82 ? 3.541 5.326 -17.202 1.00 84.06 82 GLY A N 1
ATOM 623 C CA . GLY A 1 82 ? 3.265 6.626 -17.819 1.00 84.06 82 GLY A CA 1
ATOM 624 C C . GLY A 1 82 ? 1.777 6.975 -17.909 1.00 84.06 82 GLY A C 1
ATOM 625 O O . GLY A 1 82 ? 1.442 8.051 -18.413 1.00 84.06 82 GLY A O 1
ATOM 626 N N . GLN A 1 83 ? 0.890 6.108 -17.415 1.00 89.75 83 GLN A N 1
ATOM 627 C CA . GLN A 1 83 ? -0.510 6.443 -17.204 1.00 89.75 83 GLN A CA 1
ATOM 628 C C . GLN A 1 83 ? -0.657 7.241 -15.905 1.00 89.75 83 GLN A C 1
ATOM 630 O O . GLN A 1 83 ? -0.246 6.787 -14.843 1.00 89.75 83 GLN A O 1
ATOM 635 N N . ALA A 1 84 ? -1.264 8.425 -16.000 1.00 90.25 84 ALA A N 1
ATOM 636 C CA . ALA A 1 84 ? -1.509 9.270 -14.838 1.00 90.25 84 ALA A CA 1
ATOM 637 C C . ALA A 1 84 ? -2.714 8.769 -14.031 1.00 90.25 84 ALA A C 1
ATOM 639 O O . ALA A 1 84 ? -3.789 8.527 -14.598 1.00 90.25 84 ALA A O 1
ATOM 640 N N . GLY A 1 85 ? -2.553 8.687 -12.715 1.00 90.56 85 GLY A N 1
ATOM 641 C CA . GLY A 1 85 ? -3.624 8.327 -11.801 1.00 90.56 85 GLY A CA 1
ATOM 642 C C . GLY A 1 85 ? -4.670 9.433 -11.600 1.00 90.56 85 GLY A C 1
ATOM 643 O O . GLY A 1 85 ? -4.419 10.625 -11.827 1.00 90.56 85 GLY A O 1
ATOM 644 N N . PRO A 1 86 ? -5.902 9.075 -11.195 1.00 91.44 86 PRO A N 1
ATOM 645 C CA . PRO A 1 86 ? -6.975 10.039 -10.997 1.00 91.44 86 PRO A CA 1
ATOM 646 C C . PRO A 1 86 ? -6.738 10.928 -9.763 1.00 91.44 86 PRO A C 1
ATOM 648 O O . PRO A 1 86 ? -6.551 10.448 -8.647 1.00 91.44 86 PRO A O 1
ATOM 651 N N . ALA A 1 87 ? -6.874 12.246 -9.930 1.00 87.31 87 ALA A N 1
ATOM 652 C CA . ALA A 1 87 ? -6.767 13.230 -8.844 1.00 87.31 87 ALA A CA 1
ATOM 653 C C . ALA A 1 87 ? -8.064 13.336 -8.005 1.00 87.31 87 ALA A C 1
ATOM 655 O O . ALA A 1 87 ? -8.702 14.393 -7.945 1.00 87.31 87 ALA A O 1
ATOM 656 N N . VAL A 1 88 ? -8.507 12.230 -7.396 1.00 83.88 88 VAL A N 1
ATOM 657 C CA . VAL A 1 88 ? -9.827 12.107 -6.740 1.00 83.88 88 VAL A CA 1
ATOM 658 C C . VAL A 1 88 ? -10.008 13.076 -5.562 1.00 83.88 88 VAL A C 1
ATOM 660 O O . VAL A 1 88 ? -11.099 13.626 -5.390 1.00 83.88 88 VAL A O 1
ATOM 663 N N . GLY A 1 89 ? -8.949 13.344 -4.799 1.00 81.12 89 GLY A N 1
ATOM 664 C CA . GLY A 1 89 ? -8.895 14.317 -3.703 1.00 81.12 89 GLY A CA 1
ATOM 665 C C . GLY A 1 89 ? -8.145 15.607 -4.041 1.00 81.12 89 GLY A C 1
ATOM 666 O O . GLY A 1 89 ? -7.829 16.387 -3.142 1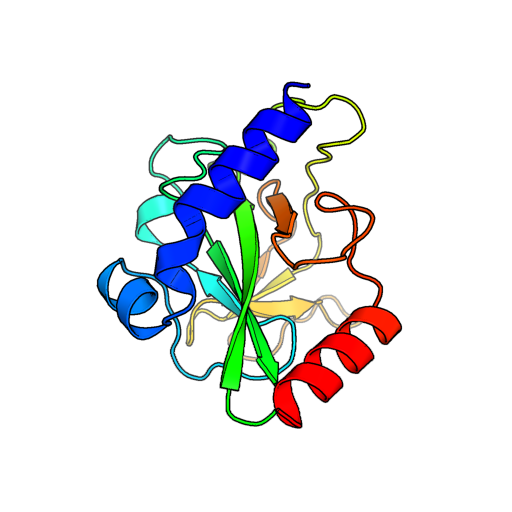.00 81.12 89 GLY A O 1
ATOM 667 N N . GLY A 1 90 ? -7.852 15.856 -5.321 1.00 82.88 90 GLY A N 1
ATOM 668 C CA . GLY A 1 90 ? -7.018 16.981 -5.738 1.00 82.88 90 GLY A CA 1
ATOM 669 C C . GLY A 1 90 ? -5.597 16.862 -5.164 1.00 82.88 90 GLY A C 1
ATOM 670 O O . GLY A 1 90 ? -5.000 15.799 -5.296 1.00 82.88 90 GLY A O 1
ATOM 671 N N . PRO A 1 91 ? -5.041 17.910 -4.527 1.00 79.56 91 PRO A N 1
ATOM 672 C CA . PRO A 1 91 ? -3.659 17.898 -4.039 1.00 79.56 91 PRO A CA 1
ATOM 673 C C . PRO A 1 91 ? -3.412 16.942 -2.864 1.00 79.56 91 PRO A C 1
ATOM 675 O O . PRO A 1 91 ? -2.263 16.770 -2.486 1.00 79.56 91 PRO A O 1
ATOM 678 N N . LEU A 1 92 ? -4.462 16.358 -2.276 1.00 76.69 92 LEU A N 1
ATOM 679 C CA . LEU A 1 92 ? -4.338 15.389 -1.184 1.00 76.69 92 LEU A CA 1
ATOM 680 C C . LEU A 1 92 ? -4.068 13.967 -1.685 1.00 76.69 92 LEU A C 1
ATOM 682 O O . LEU A 1 92 ? -3.528 13.164 -0.949 1.00 76.69 92 LEU A O 1
ATOM 686 N N . THR A 1 93 ? -4.458 13.634 -2.918 1.00 77.75 93 THR A N 1
ATOM 687 C CA . THR A 1 93 ? -4.318 12.276 -3.468 1.00 77.75 93 THR A CA 1
ATOM 688 C C . THR A 1 93 ? -3.269 12.299 -4.573 1.00 77.75 93 THR A C 1
ATOM 690 O O . THR A 1 93 ? -3.613 12.469 -5.749 1.00 77.75 93 THR A O 1
ATOM 693 N N . VAL A 1 94 ? -1.994 12.247 -4.185 1.00 83.12 94 VAL A N 1
ATOM 694 C CA . VAL A 1 94 ? -0.863 12.398 -5.107 1.00 83.12 94 VAL A CA 1
ATOM 695 C C . VAL A 1 94 ? -0.324 11.030 -5.501 1.00 83.12 94 VAL A C 1
ATOM 697 O O . VAL A 1 94 ? 0.296 10.331 -4.705 1.00 83.12 94 VAL A O 1
ATOM 700 N N . TRP A 1 95 ? -0.540 10.681 -6.763 1.00 90.31 95 TRP A N 1
ATOM 701 C CA . TRP A 1 95 ? 0.107 9.546 -7.402 1.00 90.31 95 TRP A CA 1
ATOM 702 C C . TRP A 1 95 ? 1.578 9.862 -7.669 1.00 90.31 95 TRP A C 1
ATOM 704 O O . TRP A 1 95 ? 1.926 10.997 -8.012 1.00 90.31 95 TRP A O 1
ATOM 714 N N . HIS A 1 96 ? 2.444 8.868 -7.515 1.00 88.88 96 HIS A N 1
ATOM 715 C CA . HIS A 1 96 ? 3.872 9.007 -7.772 1.00 88.88 96 HIS A CA 1
ATOM 716 C C . HIS A 1 96 ? 4.441 7.722 -8.370 1.00 88.88 96 HIS A C 1
ATOM 718 O O . HIS A 1 96 ? 3.888 6.652 -8.182 1.00 88.88 96 HIS A O 1
ATOM 724 N N . ALA A 1 97 ? 5.549 7.808 -9.095 1.00 85.44 97 ALA A N 1
ATOM 725 C CA . ALA A 1 97 ? 6.275 6.638 -9.579 1.00 85.44 97 ALA A CA 1
ATOM 726 C C . ALA A 1 97 ? 7.684 6.659 -8.994 1.00 85.44 97 ALA A C 1
ATOM 728 O O . ALA A 1 97 ? 8.268 7.731 -8.816 1.00 85.44 97 ALA A O 1
ATOM 729 N N . HIS A 1 98 ? 8.232 5.488 -8.695 1.00 81.88 98 HIS A N 1
ATOM 730 C CA . HIS A 1 98 ? 9.619 5.368 -8.264 1.00 81.88 98 HIS A CA 1
ATOM 731 C C . HIS A 1 98 ? 10.499 5.139 -9.481 1.00 81.88 98 HIS A C 1
ATOM 733 O O . HIS A 1 98 ? 10.133 4.417 -10.412 1.00 81.88 98 HIS A O 1
ATOM 739 N N . ASP A 1 99 ? 11.672 5.754 -9.478 1.00 77.12 99 ASP A N 1
ATOM 740 C CA . ASP A 1 99 ? 12.696 5.519 -10.479 1.00 77.12 99 ASP A CA 1
ATOM 741 C C . ASP A 1 99 ? 13.766 4.557 -9.945 1.00 77.12 99 ASP A C 1
ATOM 743 O O . ASP A 1 99 ? 13.935 4.369 -8.740 1.00 77.12 99 ASP A O 1
ATOM 747 N N . HIS A 1 100 ? 14.482 3.903 -10.862 1.00 67.69 100 HIS A N 1
ATOM 748 C CA . HIS A 1 100 ? 15.661 3.091 -10.531 1.00 67.69 100 HIS A CA 1
ATOM 749 C C . HIS A 1 100 ? 15.406 1.964 -9.505 1.00 67.69 100 HIS A C 1
ATOM 751 O O . HIS A 1 100 ? 16.281 1.638 -8.693 1.00 67.69 100 HIS A O 1
ATOM 757 N N . ILE A 1 101 ? 14.222 1.344 -9.555 1.00 75.81 101 ILE A N 1
ATOM 758 C CA . ILE A 1 101 ? 13.877 0.197 -8.712 1.00 75.81 101 ILE A CA 1
ATOM 759 C C . ILE A 1 101 ? 14.491 -1.084 -9.270 1.00 75.81 101 ILE A C 1
ATOM 761 O O . ILE A 1 101 ? 14.485 -1.353 -10.470 1.00 75.81 101 ILE A O 1
ATOM 765 N N . CYS A 1 102 ? 14.978 -1.926 -8.370 1.00 77.00 102 CYS A N 1
ATOM 766 C CA . CYS A 1 102 ? 15.382 -3.287 -8.657 1.00 77.00 102 CYS A CA 1
ATOM 767 C C . CYS A 1 102 ? 14.268 -4.251 -8.259 1.00 77.00 102 CYS A C 1
ATOM 769 O O . CYS A 1 102 ? 13.983 -4.389 -7.076 1.00 77.00 102 CYS A O 1
ATOM 771 N N . LEU A 1 103 ? 13.671 -4.955 -9.219 1.00 77.00 103 LEU A N 1
ATOM 772 C CA . LEU A 1 103 ? 12.700 -6.016 -8.946 1.00 77.00 103 LEU A CA 1
ATOM 773 C C . LEU A 1 103 ? 13.390 -7.376 -8.916 1.00 77.00 103 LEU A C 1
ATOM 775 O O . LEU A 1 103 ? 14.066 -7.763 -9.869 1.00 77.00 103 LEU A O 1
ATOM 779 N N . SER A 1 104 ? 13.204 -8.121 -7.834 1.00 72.88 104 SER A N 1
ATOM 780 C CA . SER A 1 104 ? 13.507 -9.547 -7.798 1.00 72.88 104 SER A CA 1
ATOM 781 C C . SER A 1 104 ? 12.383 -10.309 -8.498 1.00 72.88 104 SER A C 1
ATOM 783 O O . SER A 1 104 ? 11.211 -9.971 -8.357 1.00 72.88 104 SER A O 1
ATOM 785 N N . LEU A 1 105 ? 12.745 -11.346 -9.257 1.00 68.00 105 LEU A N 1
ATOM 786 C CA . LEU A 1 105 ? 11.780 -12.297 -9.819 1.00 68.00 105 LEU A CA 1
ATOM 787 C C . LEU A 1 105 ? 11.555 -13.514 -8.906 1.00 68.00 105 LEU A C 1
ATOM 789 O O . LEU A 1 105 ? 10.655 -14.307 -9.166 1.00 68.00 105 LEU A O 1
ATOM 793 N N . THR A 1 106 ? 12.385 -13.694 -7.868 1.00 60.75 106 THR A N 1
ATOM 794 C CA . THR A 1 106 ? 12.310 -14.825 -6.928 1.00 60.75 106 THR A CA 1
ATOM 795 C C . THR A 1 106 ? 12.875 -14.456 -5.537 1.00 60.75 106 THR A C 1
ATOM 797 O O . THR A 1 106 ? 14.099 -14.493 -5.372 1.00 60.75 106 THR A O 1
ATOM 800 N N . PRO A 1 107 ? 12.040 -14.148 -4.523 1.00 58.53 107 PRO A N 1
ATOM 801 C CA . PRO A 1 107 ? 10.591 -13.922 -4.610 1.00 58.53 107 PRO A CA 1
ATOM 802 C C . PRO A 1 107 ? 10.282 -12.692 -5.472 1.00 58.53 107 PRO A C 1
ATOM 804 O O . PRO A 1 107 ? 11.160 -11.847 -5.671 1.00 58.53 107 PRO A O 1
ATOM 807 N N . VAL A 1 108 ? 9.077 -12.626 -6.038 1.00 58.81 108 VAL A N 1
ATOM 808 C CA . VAL A 1 108 ? 8.653 -11.457 -6.820 1.00 58.81 108 VAL A CA 1
ATOM 809 C C . VAL A 1 108 ? 8.482 -10.283 -5.864 1.00 58.81 108 VAL A C 1
ATOM 811 O O . VAL A 1 108 ? 7.805 -10.414 -4.853 1.00 58.81 108 VAL A O 1
ATOM 814 N N . GLY A 1 109 ? 9.121 -9.152 -6.151 1.00 61.53 109 GLY A N 1
ATOM 815 C CA . GLY A 1 109 ? 8.986 -7.956 -5.320 1.00 61.53 109 GLY A CA 1
ATOM 816 C C . GLY A 1 109 ? 10.138 -6.973 -5.477 1.00 61.53 109 GLY A C 1
ATOM 817 O O . GLY A 1 109 ? 11.095 -7.216 -6.219 1.00 61.53 109 GLY A O 1
ATOM 818 N N . ILE A 1 110 ? 10.055 -5.851 -4.765 1.00 67.06 110 ILE A N 1
ATOM 819 C CA . ILE A 1 110 ? 11.110 -4.836 -4.739 1.00 67.06 110 ILE A CA 1
ATOM 820 C C . ILE A 1 110 ? 12.324 -5.396 -3.984 1.00 67.06 110 ILE A C 1
ATOM 822 O O . ILE A 1 110 ? 12.287 -5.648 -2.786 1.00 67.06 110 ILE A O 1
ATOM 826 N N . ALA A 1 111 ? 13.426 -5.591 -4.704 1.00 61.34 111 ALA A N 1
ATOM 827 C CA . ALA A 1 111 ? 14.725 -6.004 -4.171 1.00 61.34 111 ALA A CA 1
ATOM 828 C C . ALA A 1 111 ? 15.563 -4.820 -3.649 1.00 61.34 111 ALA A C 1
ATOM 830 O O . ALA A 1 111 ? 16.657 -5.029 -3.122 1.00 61.34 111 ALA A O 1
ATOM 831 N N . GLY A 1 112 ? 15.079 -3.589 -3.839 1.00 65.81 112 GLY A N 1
ATOM 832 C CA . GLY A 1 112 ? 15.697 -2.339 -3.397 1.00 65.81 112 GLY A CA 1
ATOM 833 C C . GLY A 1 112 ? 15.875 -1.329 -4.531 1.00 65.81 112 GLY A C 1
ATOM 834 O O . GLY A 1 112 ? 15.377 -1.520 -5.638 1.00 65.81 112 GLY A O 1
ATOM 835 N N . LEU A 1 113 ? 16.615 -0.257 -4.258 1.00 70.69 113 LEU A N 1
ATOM 836 C CA . LEU A 1 113 ? 17.010 0.739 -5.257 1.00 70.69 113 LEU A CA 1
ATOM 837 C C . LEU A 1 113 ? 18.311 0.330 -5.958 1.00 70.69 113 LEU A C 1
ATOM 839 O O . LEU A 1 113 ? 19.121 -0.432 -5.416 1.00 70.69 113 LEU A O 1
ATOM 843 N N . GLN A 1 114 ? 18.553 0.868 -7.153 1.00 70.12 114 GLN A N 1
ATOM 844 C CA . GLN A 1 114 ? 19.844 0.716 -7.813 1.00 70.12 114 GLN A CA 1
ATOM 845 C C . GLN A 1 114 ? 20.985 1.243 -6.938 1.00 70.12 114 GLN A C 1
ATOM 847 O O . GLN A 1 114 ? 20.936 2.332 -6.367 1.00 70.12 114 GLN A O 1
ATOM 852 N N . GLY A 1 115 ? 22.076 0.476 -6.900 1.00 62.81 115 GLY A N 1
ATOM 853 C CA . GLY A 1 115 ? 23.328 0.941 -6.320 1.00 62.81 115 GLY A CA 1
ATOM 854 C C . GLY A 1 115 ? 23.939 2.103 -7.120 1.00 62.81 115 GLY A C 1
ATOM 855 O O . GLY A 1 115 ? 23.539 2.363 -8.256 1.00 62.81 115 GLY A O 1
ATOM 856 N N . PRO A 1 116 ? 24.999 2.750 -6.602 1.00 62.25 116 PRO A N 1
ATOM 857 C CA . PRO A 1 116 ? 25.592 3.971 -7.171 1.00 62.25 116 PRO A CA 1
ATOM 858 C C . PRO A 1 116 ? 26.139 3.838 -8.605 1.00 62.25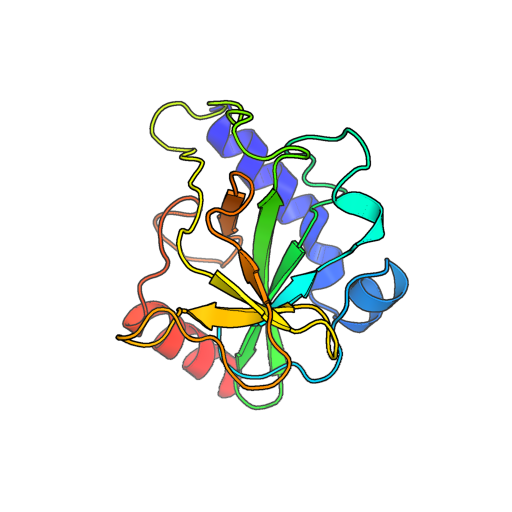 116 PRO A C 1
ATOM 860 O O . PRO A 1 116 ? 26.506 4.835 -9.221 1.00 62.25 116 PRO A O 1
ATOM 863 N N . PHE A 1 117 ? 26.207 2.619 -9.143 1.00 75.12 117 PHE A N 1
ATOM 864 C CA . PHE A 1 117 ? 26.635 2.323 -10.511 1.00 75.12 117 PHE A CA 1
ATOM 865 C C . PHE A 1 117 ? 25.487 1.849 -11.420 1.00 75.12 117 PHE A C 1
ATOM 867 O O . PHE A 1 117 ? 25.750 1.300 -12.488 1.00 75.12 117 PHE A O 1
ATOM 874 N N . GLY A 1 118 ? 24.226 2.010 -11.004 1.00 68.19 118 GLY A N 1
ATOM 875 C CA . GLY A 1 118 ? 23.062 1.523 -11.751 1.00 68.19 118 GLY A CA 1
ATOM 876 C C . GLY A 1 118 ? 22.918 -0.004 -11.726 1.00 68.19 118 GLY A C 1
ATOM 877 O O . GLY A 1 118 ? 22.314 -0.600 -12.617 1.00 68.19 118 GLY A O 1
ATOM 878 N N . SER A 1 119 ? 23.518 -0.675 -10.742 1.00 78.44 119 SER A N 1
ATOM 879 C CA . SER A 1 119 ? 23.459 -2.132 -10.612 1.00 78.44 119 SER A CA 1
ATOM 880 C C . SER A 1 119 ? 22.401 -2.544 -9.598 1.00 78.44 119 SER A C 1
ATOM 882 O O . SER A 1 119 ? 22.393 -2.022 -8.482 1.00 78.44 119 SER A O 1
ATOM 884 N N . CYS A 1 120 ? 21.584 -3.528 -9.961 1.00 80.81 120 CYS A N 1
ATOM 885 C CA . CYS A 1 120 ? 20.694 -4.205 -9.029 1.00 80.81 120 CYS A CA 1
ATOM 886 C C . CYS A 1 120 ? 21.396 -5.350 -8.289 1.00 80.81 120 CYS A C 1
ATOM 888 O O . CYS A 1 120 ? 22.405 -5.867 -8.789 1.00 80.81 120 CYS A O 1
ATOM 890 N N . PRO A 1 121 ? 20.878 -5.764 -7.115 1.00 78.38 121 PRO A N 1
ATOM 891 C CA . PRO A 1 121 ? 21.291 -7.003 -6.468 1.00 78.38 121 PRO A CA 1
ATOM 892 C C . PRO A 1 121 ? 21.277 -8.187 -7.444 1.00 78.38 121 PRO A C 1
ATOM 894 O O . PRO A 1 121 ? 20.503 -8.220 -8.402 1.00 78.38 121 PRO A O 1
ATOM 897 N N . ALA A 1 122 ? 22.149 -9.170 -7.216 1.00 76.62 122 ALA A N 1
ATOM 898 C CA . ALA A 1 122 ? 22.238 -10.333 -8.092 1.00 76.62 122 ALA A CA 1
ATOM 899 C C . ALA A 1 122 ? 20.883 -11.060 -8.169 1.00 76.62 122 ALA A C 1
ATOM 901 O O . ALA A 1 122 ? 20.339 -11.458 -7.145 1.00 76.62 122 ALA A O 1
ATOM 902 N N . GLY A 1 123 ? 20.363 -11.239 -9.386 1.00 71.31 123 GLY A N 1
ATOM 903 C CA . GLY A 1 123 ? 19.046 -11.845 -9.622 1.00 71.31 123 GLY A CA 1
ATOM 904 C C . GLY A 1 123 ? 17.883 -10.851 -9.705 1.00 71.31 123 GLY A C 1
ATOM 905 O O . GLY A 1 123 ? 16.776 -11.270 -10.032 1.00 71.31 123 GLY A O 1
ATOM 906 N N . ALA A 1 124 ? 18.127 -9.556 -9.483 1.00 80.00 124 ALA A N 1
ATOM 907 C CA . ALA A 1 124 ? 17.138 -8.502 -9.668 1.00 80.00 124 ALA A CA 1
ATOM 908 C C . ALA A 1 124 ? 17.328 -7.755 -10.999 1.00 80.00 124 ALA A C 1
ATOM 910 O O . ALA A 1 124 ? 18.445 -7.597 -11.504 1.00 80.00 124 ALA A O 1
ATOM 911 N N . ILE A 1 125 ? 16.218 -7.296 -11.570 1.00 78.00 125 ILE A N 1
ATOM 912 C CA . ILE A 1 125 ? 16.151 -6.555 -12.827 1.00 78.00 125 ILE A CA 1
ATOM 913 C C . ILE A 1 125 ? 15.900 -5.086 -12.514 1.00 78.00 125 ILE A C 1
ATOM 915 O O . ILE A 1 125 ? 15.044 -4.756 -11.700 1.00 78.00 125 ILE A O 1
ATOM 919 N N . ASN A 1 126 ? 16.638 -4.208 -13.190 1.00 76.00 126 ASN A N 1
ATOM 920 C CA . ASN A 1 126 ? 16.379 -2.779 -13.123 1.00 76.00 126 ASN A CA 1
ATOM 921 C C . ASN A 1 126 ? 15.109 -2.426 -13.898 1.00 76.00 126 ASN A C 1
ATOM 923 O O . ASN A 1 126 ? 15.014 -2.716 -15.094 1.00 76.00 126 ASN A O 1
ATOM 927 N N . ILE A 1 127 ? 14.201 -1.729 -13.233 1.00 71.69 127 ILE A N 1
ATOM 928 C CA . ILE A 1 127 ? 13.030 -1.106 -13.823 1.00 71.69 127 ILE A CA 1
ATOM 929 C C . ILE A 1 127 ? 13.281 0.407 -13.792 1.00 71.69 127 ILE A C 1
ATOM 931 O O . ILE A 1 127 ? 13.445 0.983 -12.717 1.00 71.69 127 ILE A O 1
ATOM 935 N N . PRO A 1 128 ? 13.369 1.068 -14.963 1.00 69.06 128 PRO A N 1
ATOM 936 C CA . PRO A 1 128 ? 13.745 2.478 -15.027 1.00 69.06 128 PRO A CA 1
ATOM 937 C C . PRO A 1 128 ? 12.725 3.395 -14.344 1.00 69.06 128 PRO A C 1
ATOM 939 O O . PRO A 1 128 ? 13.120 4.417 -13.794 1.00 69.06 128 PRO A O 1
ATOM 942 N N . ILE A 1 129 ? 11.443 3.029 -14.377 1.00 79.50 129 ILE A N 1
ATOM 943 C CA . ILE A 1 129 ? 10.357 3.710 -13.674 1.00 79.50 129 ILE A CA 1
ATOM 944 C C . ILE A 1 129 ? 9.223 2.714 -13.421 1.00 79.50 129 ILE A C 1
ATOM 946 O O . ILE A 1 129 ? 8.961 1.862 -14.275 1.00 79.50 129 ILE A O 1
ATOM 950 N N . THR A 1 130 ? 8.582 2.798 -12.262 1.00 82.25 130 THR A N 1
ATOM 951 C CA . THR A 1 130 ? 7.384 2.013 -11.951 1.00 82.25 130 THR A CA 1
ATOM 952 C C . THR A 1 130 ? 6.138 2.609 -12.600 1.00 82.25 130 THR A C 1
ATOM 954 O O . THR A 1 130 ? 6.142 3.720 -13.135 1.00 82.25 130 THR A O 1
ATOM 957 N N . ASN A 1 131 ? 5.034 1.881 -12.501 1.00 88.81 131 ASN A N 1
ATOM 958 C CA . ASN A 1 131 ? 3.709 2.449 -12.666 1.00 88.81 131 ASN A CA 1
ATOM 959 C C . ASN A 1 131 ? 3.476 3.515 -11.578 1.00 88.81 131 ASN A C 1
ATOM 961 O O . ASN A 1 131 ? 4.146 3.509 -10.536 1.00 88.81 131 ASN A O 1
ATOM 965 N N . GLU A 1 132 ? 2.577 4.467 -11.836 1.00 92.25 132 GLU A N 1
ATOM 966 C CA . GLU A 1 132 ? 2.167 5.399 -10.788 1.00 92.25 132 GLU A CA 1
ATOM 967 C C . GLU A 1 132 ? 1.435 4.631 -9.685 1.00 92.25 132 GLU A C 1
ATOM 969 O O . GLU A 1 132 ? 0.577 3.798 -9.968 1.00 92.25 132 GLU A O 1
ATOM 974 N N . MET A 1 133 ? 1.772 4.934 -8.437 1.00 92.50 133 MET A N 1
ATOM 975 C CA . MET A 1 133 ? 1.220 4.322 -7.243 1.00 92.50 133 MET A CA 1
ATOM 976 C C . MET A 1 133 ? 0.715 5.379 -6.266 1.00 92.50 133 MET A C 1
ATOM 978 O O . MET A 1 133 ? 1.174 6.528 -6.255 1.00 92.50 133 MET A O 1
ATOM 982 N N . PHE A 1 134 ? -0.250 4.990 -5.445 1.00 93.44 134 PHE A N 1
ATOM 983 C CA . PHE A 1 134 ? -0.876 5.859 -4.464 1.00 93.44 134 PHE A CA 1
ATOM 984 C C . PHE A 1 134 ? -1.232 5.074 -3.205 1.00 93.44 134 PHE A C 1
ATOM 986 O O . PHE A 1 134 ? -1.922 4.059 -3.273 1.00 93.44 134 PHE A O 1
ATOM 993 N N . HIS A 1 135 ? -0.770 5.561 -2.056 1.00 95.69 135 HIS A N 1
ATOM 994 C CA . HIS A 1 135 ? -1.007 4.923 -0.768 1.00 95.69 135 HIS A CA 1
ATOM 995 C C . HIS A 1 135 ? -2.214 5.535 -0.061 1.00 95.69 135 HIS A C 1
ATOM 997 O O . HIS A 1 135 ? -2.432 6.748 -0.090 1.00 95.69 135 HIS A O 1
ATOM 1003 N N . VAL A 1 136 ? -2.980 4.676 0.611 1.00 97.19 136 VAL A N 1
ATOM 1004 C CA . VAL A 1 136 ? -3.996 5.079 1.583 1.00 97.19 136 VAL A CA 1
ATOM 1005 C C . VAL A 1 136 ? -3.742 4.317 2.878 1.00 97.19 136 VAL A C 1
ATOM 1007 O O . VAL A 1 136 ? -3.952 3.104 2.960 1.00 97.19 136 VAL A O 1
ATOM 1010 N N . TRP A 1 137 ? -3.301 5.045 3.897 1.00 97.69 137 TRP A N 1
ATOM 1011 C CA . TRP A 1 137 ? -2.995 4.519 5.222 1.00 97.69 137 TRP A CA 1
ATOM 1012 C C . TRP A 1 137 ? -4.238 4.537 6.103 1.00 97.69 137 TRP A C 1
ATOM 1014 O O . TRP A 1 137 ? -4.907 5.559 6.213 1.00 97.69 137 TRP A O 1
ATOM 1024 N N . VAL A 1 138 ? -4.550 3.417 6.756 1.00 97.94 138 VAL A N 1
ATOM 1025 C CA . VAL A 1 138 ? -5.783 3.225 7.5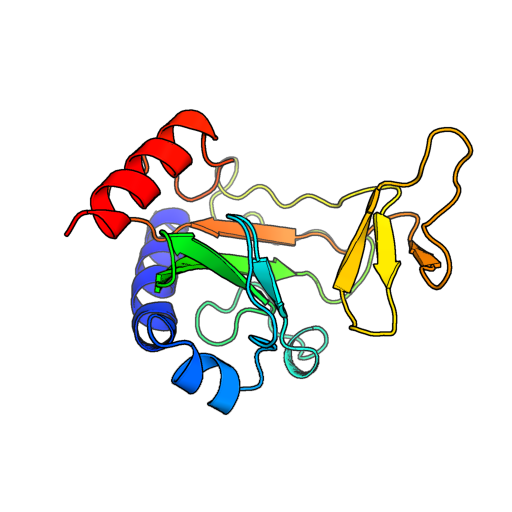46 1.00 97.94 138 VAL A CA 1
ATOM 1026 C C . VAL A 1 138 ? -5.540 3.197 9.057 1.00 97.94 138 VAL A C 1
ATOM 1028 O O . VAL A 1 138 ? -6.448 2.893 9.830 1.00 97.94 138 VAL A O 1
ATOM 1031 N N . LEU A 1 139 ? -4.322 3.531 9.491 1.00 96.56 139 LEU A N 1
ATOM 1032 C CA . LEU A 1 139 ? -3.920 3.493 10.893 1.00 96.56 139 LEU A CA 1
ATOM 1033 C C . LEU A 1 139 ? -4.722 4.488 11.753 1.00 96.56 139 LEU A C 1
ATOM 1035 O O . LEU A 1 139 ? -4.753 5.688 11.460 1.00 96.56 139 LEU A O 1
ATOM 1039 N N . PRO A 1 140 ? -5.330 4.035 12.864 1.00 94.38 140 PRO A N 1
ATOM 1040 C CA . PRO A 1 140 ? -5.977 4.928 13.814 1.00 94.38 140 PRO A CA 1
ATOM 1041 C C . PRO A 1 140 ? -5.003 5.958 14.400 1.00 94.38 140 PRO A C 1
ATOM 1043 O O . PRO A 1 140 ? -3.993 5.593 14.998 1.00 94.38 140 PRO A O 1
ATOM 1046 N N . GLY A 1 141 ? -5.359 7.241 14.310 1.00 92.81 141 GLY A N 1
ATOM 1047 C CA . GLY A 1 141 ? -4.593 8.341 14.907 1.00 92.81 141 GLY A CA 1
ATOM 1048 C C . GLY A 1 141 ? -3.511 8.947 14.011 1.00 92.81 141 GLY A C 1
ATOM 1049 O O . GLY A 1 141 ? -2.869 9.899 14.445 1.00 92.81 141 GLY A O 1
ATOM 1050 N N . LEU A 1 142 ? -3.338 8.446 12.784 1.00 94.38 142 LEU A N 1
ATOM 1051 C CA . LEU A 1 142 ? -2.489 9.083 11.780 1.00 94.38 142 LEU A CA 1
ATOM 1052 C C . LEU A 1 142 ? -3.117 10.410 11.319 1.00 94.38 142 LEU A C 1
ATOM 1054 O O . LEU A 1 142 ? -4.320 10.472 11.056 1.00 94.38 142 LEU A O 1
ATOM 1058 N N . GLU A 1 143 ? -2.316 11.476 11.241 1.00 91.31 143 GLU A N 1
ATOM 1059 C CA . GLU A 1 143 ? -2.812 12.816 10.891 1.00 91.31 143 GLU A CA 1
ATOM 1060 C C . GLU A 1 143 ? -3.124 12.968 9.395 1.00 91.31 143 GLU A C 1
ATOM 1062 O O . GLU A 1 143 ? -4.121 13.602 9.043 1.00 91.31 143 GLU A O 1
ATOM 1067 N N . ASP A 1 144 ? -2.296 12.378 8.525 1.00 92.81 144 ASP A N 1
ATOM 1068 C CA . ASP A 1 144 ? -2.442 12.437 7.069 1.00 92.81 144 ASP A CA 1
ATOM 1069 C C . ASP A 1 144 ? -2.475 11.021 6.461 1.00 92.81 144 ASP A C 1
ATOM 1071 O O . ASP A 1 144 ? -1.429 10.388 6.319 1.00 92.81 144 ASP A O 1
ATOM 1075 N N . PRO A 1 145 ? -3.658 10.493 6.092 1.00 94.38 145 PRO A N 1
ATOM 1076 C CA . PRO A 1 145 ? -3.784 9.143 5.546 1.00 94.38 145 PRO A CA 1
ATOM 1077 C C . PRO A 1 145 ? -3.323 9.007 4.087 1.00 94.38 145 PRO A C 1
ATOM 1079 O O . PRO A 1 145 ? -3.338 7.896 3.561 1.00 94.38 145 PRO A O 1
ATOM 1082 N N . PHE A 1 146 ? -2.956 10.104 3.417 1.00 94.31 146 PHE A N 1
ATOM 1083 C CA . PHE A 1 146 ? -2.536 10.099 2.009 1.00 94.31 146 PHE A CA 1
ATOM 1084 C C . PHE A 1 146 ? -1.084 10.546 1.798 1.00 94.31 146 PHE A C 1
ATOM 1086 O O . PHE A 1 146 ? -0.589 10.494 0.670 1.00 94.31 146 PHE A O 1
ATOM 1093 N N . GLY A 1 147 ? -0.430 11.024 2.858 1.00 89.88 147 GLY A N 1
ATOM 1094 C CA . GLY A 1 147 ? 0.975 11.416 2.860 1.00 89.88 147 GLY A CA 1
ATOM 1095 C C . GLY A 1 147 ? 1.908 10.277 3.263 1.00 89.88 147 GLY A C 1
ATOM 1096 O O . GLY A 1 147 ? 1.489 9.136 3.457 1.00 89.88 147 GLY A O 1
ATOM 1097 N N . ASP A 1 148 ? 3.188 10.603 3.409 1.00 88.88 148 ASP A N 1
ATOM 1098 C CA . ASP A 1 148 ? 4.167 9.682 3.982 1.00 88.88 148 ASP A CA 1
ATOM 1099 C C . ASP A 1 148 ? 3.910 9.512 5.486 1.00 88.88 148 ASP A C 1
ATOM 1101 O O . ASP A 1 148 ? 3.566 10.473 6.184 1.00 88.88 148 ASP A O 1
ATOM 1105 N N . ILE A 1 149 ? 4.097 8.294 5.999 1.00 90.94 149 ILE A N 1
ATOM 1106 C CA . ILE A 1 149 ? 4.070 8.053 7.443 1.00 90.94 149 ILE A CA 1
ATOM 1107 C C . ILE A 1 149 ? 5.410 8.508 8.029 1.00 90.94 149 ILE A C 1
ATOM 1109 O O . ILE A 1 149 ? 6.470 8.108 7.553 1.00 90.94 149 ILE A O 1
ATOM 1113 N N . ASP A 1 150 ? 5.362 9.322 9.081 1.00 93.62 150 ASP A N 1
ATOM 1114 C CA . ASP A 1 150 ? 6.550 9.668 9.861 1.00 93.62 150 ASP A CA 1
ATOM 1115 C C . ASP A 1 150 ? 7.133 8.412 10.538 1.00 93.62 150 ASP A C 1
ATOM 1117 O O . ASP A 1 150 ? 6.426 7.697 11.253 1.00 93.62 150 ASP A O 1
ATOM 1121 N N . GLU A 1 151 ? 8.415 8.129 10.287 1.00 91.50 151 GLU A N 1
ATOM 1122 C CA . GLU A 1 151 ? 9.079 6.901 10.751 1.00 91.50 151 GLU A CA 1
ATOM 1123 C C . GLU A 1 151 ? 9.088 6.796 12.286 1.00 91.50 151 GLU A C 1
ATOM 1125 O O . GLU A 1 151 ? 8.782 5.732 12.827 1.00 91.50 151 GLU A O 1
ATOM 1130 N N . ASP A 1 152 ? 9.364 7.902 12.990 1.00 95.06 152 ASP A N 1
ATOM 1131 C CA . ASP A 1 152 ? 9.401 7.932 14.458 1.00 95.06 152 ASP A CA 1
ATOM 1132 C C . ASP A 1 152 ? 8.004 7.658 15.046 1.00 95.06 152 ASP A C 1
ATOM 1134 O O . ASP A 1 152 ? 7.859 6.900 16.012 1.00 95.06 152 ASP A O 1
ATOM 1138 N N . TRP A 1 153 ? 6.959 8.238 14.445 1.00 96.38 153 TRP A N 1
ATOM 1139 C CA . TRP A 1 153 ? 5.572 7.973 14.825 1.00 96.38 153 TRP A CA 1
ATOM 1140 C C . TRP A 1 153 ? 5.180 6.507 14.602 1.00 96.38 153 TRP A C 1
ATOM 1142 O O . TRP A 1 153 ? 4.549 5.902 15.475 1.00 96.38 153 TRP A O 1
ATOM 1152 N N . LEU A 1 154 ? 5.554 5.917 13.459 1.00 96.06 154 LEU A N 1
ATOM 1153 C CA . LEU A 1 154 ? 5.244 4.518 13.155 1.00 96.06 154 LEU A CA 1
ATOM 1154 C C . LEU A 1 154 ? 5.939 3.574 14.139 1.00 96.06 154 LEU A C 1
ATOM 1156 O O . LEU A 1 154 ? 5.313 2.637 14.640 1.00 96.06 154 LEU A O 1
ATOM 1160 N N . ASP A 1 155 ? 7.202 3.838 14.466 1.00 95.50 155 ASP A N 1
ATOM 1161 C CA . ASP A 1 155 ? 7.963 3.050 15.434 1.00 95.50 155 ASP A CA 1
ATOM 1162 C C . ASP A 1 155 ? 7.341 3.106 16.840 1.00 95.50 155 ASP A C 1
ATOM 1164 O O . ASP A 1 155 ? 7.221 2.071 17.513 1.00 95.50 155 ASP A O 1
ATOM 1168 N N . GLU A 1 156 ? 6.888 4.283 17.287 1.00 96.56 156 GLU A N 1
ATOM 1169 C CA . GLU A 1 156 ? 6.161 4.429 18.555 1.00 96.56 156 GLU A CA 1
ATOM 1170 C C . GLU A 1 156 ? 4.828 3.664 18.525 1.00 96.56 156 GLU A C 1
ATOM 1172 O O . GLU A 1 156 ? 4.522 2.908 19.454 1.00 96.56 156 GLU A O 1
ATOM 1177 N N . TYR A 1 157 ? 4.068 3.796 17.435 1.00 96.88 157 TYR A N 1
ATOM 1178 C CA . TYR A 1 157 ? 2.788 3.117 17.238 1.00 96.88 157 TYR A CA 1
ATOM 1179 C C . TYR A 1 157 ? 2.929 1.587 17.290 1.00 96.88 157 TYR A C 1
ATOM 1181 O O . TYR A 1 157 ? 2.200 0.905 18.020 1.00 96.88 157 TYR A O 1
ATOM 1189 N N . LEU A 1 158 ? 3.902 1.030 16.562 1.00 96.62 158 LEU A N 1
ATOM 1190 C CA . LEU A 1 158 ? 4.174 -0.409 16.541 1.00 96.62 158 LEU A CA 1
ATOM 1191 C C . LEU A 1 158 ? 4.701 -0.908 17.891 1.00 96.62 158 LEU A C 1
ATOM 1193 O O . LEU A 1 158 ? 4.353 -2.016 18.309 1.00 96.62 158 LEU A O 1
ATOM 1197 N N . THR A 1 159 ? 5.486 -0.098 18.605 1.00 96.44 159 THR A N 1
ATOM 1198 C CA . THR A 1 159 ? 5.952 -0.420 19.962 1.00 96.44 159 THR A CA 1
ATOM 1199 C C . THR A 1 159 ? 4.787 -0.502 20.950 1.00 96.44 159 THR A C 1
ATOM 1201 O O . THR A 1 159 ? 4.710 -1.453 21.733 1.00 96.44 159 THR A O 1
ATOM 1204 N N . ASP A 1 160 ? 3.850 0.449 20.906 1.00 95.62 160 ASP A N 1
ATOM 1205 C CA . ASP A 1 160 ? 2.654 0.413 21.750 1.00 95.62 160 ASP A CA 1
ATOM 1206 C C . ASP A 1 160 ? 1.820 -0.841 21.462 1.00 95.62 160 ASP A C 1
ATOM 1208 O O . ASP A 1 160 ? 1.493 -1.582 22.390 1.00 95.62 160 ASP A O 1
ATOM 1212 N N . ILE A 1 161 ? 1.572 -1.162 20.185 1.00 94.50 161 ILE A N 1
ATOM 1213 C CA . ILE A 1 161 ? 0.890 -2.409 19.813 1.00 94.50 161 ILE A CA 1
ATOM 1214 C C . ILE A 1 161 ? 1.631 -3.618 20.374 1.00 94.50 161 ILE A C 1
ATOM 1216 O O . ILE A 1 161 ? 0.995 -4.442 21.024 1.00 94.50 161 ILE A O 1
ATOM 1220 N N . ALA A 1 162 ? 2.949 -3.714 20.170 1.00 92.75 162 ALA A N 1
ATOM 1221 C CA . ALA A 1 162 ? 3.760 -4.861 20.572 1.00 92.75 162 ALA A CA 1
ATOM 1222 C C . ALA A 1 162 ? 3.730 -5.134 22.088 1.00 92.75 162 ALA A C 1
ATOM 1224 O O . ALA A 1 162 ? 3.938 -6.278 22.498 1.00 92.75 162 ALA A O 1
ATOM 1225 N N . THR A 1 163 ? 3.443 -4.122 22.911 1.00 91.56 163 THR A N 1
ATOM 1226 C CA . THR A 1 163 ? 3.409 -4.230 24.380 1.00 91.56 163 THR A CA 1
ATOM 1227 C C . THR A 1 163 ? 2.019 -4.489 24.974 1.00 91.56 163 THR A C 1
ATOM 1229 O O . THR A 1 163 ? 1.925 -4.763 26.174 1.00 91.56 163 THR A O 1
ATOM 1232 N N . ARG A 1 164 ? 0.957 -4.451 24.157 1.00 85.69 164 ARG A N 1
ATOM 1233 C CA . ARG A 1 164 ? -0.417 -4.838 24.535 1.00 85.69 164 ARG A CA 1
ATOM 1234 C C . ARG A 1 164 ? -0.630 -6.344 24.448 1.00 85.69 164 ARG A C 1
ATOM 1236 O O . ARG A 1 164 ? -1.259 -6.901 25.371 1.00 85.69 164 ARG A O 1
#

pLDDT: mean 89.1, std 10.26, range [58.53, 98.62]